Protein AF-A0A6S7HAQ4-F1 (afdb_monomer_lite)

Organism: Paramuricea clavata (NCBI:txid317549)

Radius of gyration: 16.31 Å; chains: 1; bounding box: 44×33×39 Å

Secondary structure (DSSP, 8-state):
--TTTTTT--EEEESS-HHHHHHHHHH-SSSEEEE-HHHHHHHHHHHTTTS-HHHHHHHHHHHH-EEETTEEE--GGG-SSHHHHHHHHHHHHHHHHTTS-HHHHHHHHHHHHHHHHHTSHHHHHHTT-

Structure (mmCIF, N/CA/C/O backbone):
data_AF-A0A6S7HAQ4-F1
#
_entry.id   AF-A0A6S7HAQ4-F1
#
loop_
_atom_site.group_PDB
_atom_site.id
_atom_site.type_symbol
_atom_site.label_atom_id
_atom_site.label_alt_id
_atom_site.label_comp_id
_atom_site.label_asym_id
_atom_site.label_entity_id
_atom_site.label_seq_id
_atom_site.pdbx_PDB_ins_code
_atom_site.Cartn_x
_atom_site.Cartn_y
_atom_site.Cartn_z
_atom_site.occupancy
_atom_site.B_iso_or_equiv
_atom_site.auth_seq_id
_atom_site.auth_comp_id
_atom_site.auth_asym_id
_atom_site.auth_atom_id
_atom_site.pdbx_PDB_model_num
ATOM 1 N N . LYS A 1 1 ? -29.174 16.296 18.680 1.00 47.44 1 LYS A N 1
ATOM 2 C CA . LYS A 1 1 ? -28.042 15.346 18.828 1.00 47.44 1 LYS A CA 1
ATOM 3 C C . LYS A 1 1 ? -28.469 14.052 18.161 1.00 47.44 1 LYS A C 1
ATOM 5 O O . LYS A 1 1 ? -29.541 13.600 18.521 1.00 47.44 1 LYS A O 1
ATOM 10 N N . LEU A 1 2 ? -27.719 13.523 17.193 1.00 45.22 2 LEU A N 1
ATOM 11 C CA . LEU A 1 2 ? -27.898 12.160 16.672 1.00 45.22 2 LEU A CA 1
ATOM 12 C C . LEU A 1 2 ? -27.003 11.249 17.525 1.00 45.22 2 LEU A C 1
ATOM 14 O O . LEU A 1 2 ? -25.830 11.105 17.197 1.00 45.22 2 LEU A O 1
ATOM 18 N N . PRO A 1 3 ? -27.492 10.707 18.654 1.00 52.03 3 PRO A N 1
ATOM 19 C CA . PRO A 1 3 ? -26.659 9.991 19.621 1.00 52.03 3 PRO A CA 1
ATOM 20 C C . PRO A 1 3 ? -26.279 8.597 19.099 1.00 52.03 3 PRO A C 1
ATOM 22 O O . PRO A 1 3 ? -25.378 7.962 19.617 1.00 52.03 3 PRO A O 1
ATOM 25 N N . LEU A 1 4 ? -26.956 8.130 18.047 1.00 57.38 4 LEU A N 1
ATOM 26 C CA . LEU A 1 4 ? -26.852 6.765 17.544 1.00 57.38 4 LEU A CA 1
ATOM 27 C C . LEU A 1 4 ? -25.656 6.530 16.614 1.00 57.38 4 LEU A C 1
ATOM 29 O O . LEU A 1 4 ? -25.328 5.376 16.375 1.00 57.38 4 LEU A O 1
ATOM 33 N N . LEU A 1 5 ? -25.025 7.574 16.064 1.00 61.03 5 LEU A N 1
ATOM 34 C CA . LEU A 1 5 ? -23.930 7.396 15.099 1.00 61.03 5 LEU A CA 1
ATOM 35 C C . LEU A 1 5 ? -22.545 7.364 15.761 1.00 61.03 5 LEU A C 1
ATOM 37 O O . LEU A 1 5 ? -21.638 6.732 15.238 1.00 61.03 5 LEU A O 1
ATOM 41 N N . GLU A 1 6 ? -22.365 8.063 16.885 1.00 63.03 6 GLU A N 1
ATOM 42 C CA . GLU A 1 6 ? -21.050 8.200 17.535 1.00 63.03 6 GLU A CA 1
ATOM 43 C C . GLU A 1 6 ? -20.583 6.886 18.173 1.00 63.03 6 GLU A C 1
ATOM 45 O O . GLU A 1 6 ? -19.407 6.548 18.049 1.00 63.03 6 GLU A O 1
ATOM 50 N N . ASP A 1 7 ? -21.514 6.110 18.733 1.00 67.81 7 ASP A N 1
ATOM 51 C CA . ASP A 1 7 ? -21.202 4.863 19.443 1.00 67.81 7 ASP A CA 1
ATOM 52 C C . ASP A 1 7 ? -21.329 3.600 18.569 1.00 67.81 7 ASP A C 1
ATOM 54 O O . ASP A 1 7 ? -20.839 2.542 18.952 1.00 67.81 7 ASP A O 1
ATOM 58 N N . ASN A 1 8 ? -21.948 3.699 17.383 1.00 80.50 8 ASN A N 1
ATOM 59 C CA . ASN A 1 8 ? -22.212 2.545 16.506 1.00 80.50 8 ASN A CA 1
ATOM 60 C C . ASN A 1 8 ? -21.428 2.563 15.184 1.00 80.50 8 ASN A C 1
ATOM 62 O O . ASN A 1 8 ? -21.577 1.649 14.371 1.00 80.50 8 ASN A O 1
ATOM 66 N N . LEU A 1 9 ? -20.616 3.594 14.921 1.00 86.81 9 LEU A N 1
ATOM 67 C CA . LEU A 1 9 ? -19.788 3.618 13.718 1.00 86.81 9 LEU A CA 1
ATOM 68 C C . LEU A 1 9 ? -18.630 2.623 13.862 1.00 86.81 9 LEU A C 1
ATOM 70 O O . LEU A 1 9 ? -17.708 2.844 14.645 1.00 86.81 9 LEU A O 1
ATOM 74 N N . ILE A 1 10 ? -18.662 1.551 13.073 1.00 89.69 10 ILE A N 1
ATOM 75 C CA . ILE A 1 10 ? -17.629 0.504 13.095 1.00 89.69 10 ILE A CA 1
ATOM 76 C C . ILE A 1 10 ? -16.402 0.861 12.249 1.00 89.69 10 ILE A C 1
ATOM 78 O O . ILE A 1 10 ? -15.287 0.472 12.590 1.00 89.69 10 ILE A O 1
ATOM 82 N N . ALA A 1 11 ? -16.581 1.641 11.178 1.00 92.94 11 ALA A N 1
ATOM 83 C CA . ALA A 1 11 ? -15.498 2.043 10.291 1.00 92.94 11 ALA A CA 1
ATOM 84 C C . ALA A 1 11 ? -15.789 3.353 9.548 1.00 92.94 11 ALA A C 1
ATOM 86 O O . ALA A 1 11 ? -16.945 3.726 9.344 1.00 92.94 11 ALA A O 1
ATOM 87 N N . PHE A 1 12 ? -14.733 4.039 9.111 1.00 92.56 12 PHE A N 1
ATOM 88 C CA . PHE A 1 12 ? -14.814 5.169 8.188 1.00 92.56 12 PHE A CA 1
ATOM 89 C C . PHE A 1 12 ? -13.667 5.146 7.176 1.00 92.56 12 PHE A C 1
ATOM 91 O O . PHE A 1 12 ? -12.537 4.771 7.494 1.00 92.56 12 PHE A O 1
ATOM 98 N N . GLY A 1 13 ? -13.966 5.587 5.954 1.00 91.81 13 GLY A N 1
ATOM 99 C CA . GLY A 1 13 ? -13.006 5.684 4.861 1.00 91.81 13 GLY A CA 1
ATOM 100 C C . GLY A 1 13 ? -12.543 7.116 4.604 1.00 91.81 13 GLY A C 1
ATOM 101 O O . GLY A 1 13 ? -13.348 8.042 4.690 1.00 91.81 13 GLY A O 1
ATOM 102 N N . THR A 1 14 ? -11.274 7.307 4.238 1.00 92.62 14 THR A N 1
ATOM 103 C CA . THR A 1 14 ? -10.776 8.582 3.682 1.00 92.62 14 THR A CA 1
ATOM 104 C C . THR A 1 14 ? -9.978 8.350 2.400 1.00 92.62 14 THR A C 1
ATOM 106 O O . THR A 1 14 ? -9.486 7.254 2.139 1.00 92.62 14 THR A O 1
ATOM 109 N N . ASP A 1 15 ? -9.823 9.381 1.577 1.00 89.75 15 ASP A N 1
ATOM 110 C CA . ASP A 1 15 ? -8.949 9.379 0.393 1.00 89.75 15 ASP A CA 1
ATOM 111 C C . ASP A 1 15 ? -7.447 9.539 0.733 1.00 89.75 15 ASP A C 1
ATOM 113 O O . ASP A 1 15 ? -6.579 9.420 -0.136 1.00 89.75 15 ASP A O 1
ATOM 117 N N . GLY A 1 16 ? -7.123 9.748 2.011 1.00 84.75 16 GLY A N 1
ATOM 118 C CA . GLY A 1 16 ? -5.786 10.090 2.504 1.00 84.75 16 GLY A CA 1
ATOM 119 C C . GLY A 1 16 ? -5.667 11.538 2.993 1.00 84.75 16 GLY A C 1
ATOM 120 O O . GLY A 1 16 ? -4.589 11.943 3.434 1.00 84.75 16 GLY A O 1
ATOM 121 N N . GLU A 1 17 ? -6.746 12.330 2.964 1.00 88.88 17 GLU A N 1
ATOM 122 C CA . GLU A 1 17 ? -6.737 13.678 3.525 1.00 88.88 17 GLU A CA 1
ATOM 123 C C . GLU A 1 17 ? -6.576 13.643 5.055 1.00 88.88 17 GLU A C 1
ATOM 125 O O . GLU A 1 17 ? -7.480 13.284 5.818 1.00 88.88 17 GLU A O 1
ATOM 130 N N . LYS A 1 18 ? -5.396 14.064 5.527 1.00 86.19 18 LYS A N 1
ATOM 131 C CA . LYS A 1 18 ? -5.042 14.049 6.955 1.00 86.19 18 LYS A CA 1
ATOM 132 C C . LYS A 1 18 ? -5.974 14.903 7.808 1.00 86.19 18 LYS A C 1
ATOM 134 O O . LYS A 1 18 ? -6.230 14.546 8.955 1.00 86.19 18 LYS A O 1
ATOM 139 N N . ALA A 1 19 ? -6.468 16.025 7.282 1.00 88.75 19 ALA A N 1
ATOM 140 C CA . ALA A 1 19 ? -7.386 16.894 8.014 1.00 88.75 19 ALA A CA 1
ATOM 141 C C . ALA A 1 19 ? -8.700 16.165 8.327 1.00 88.75 19 ALA A C 1
ATOM 143 O O . ALA A 1 19 ? -9.117 16.141 9.488 1.00 88.75 19 ALA A O 1
ATOM 144 N N . LEU A 1 20 ? -9.287 15.496 7.328 1.00 87.56 20 LEU A N 1
ATOM 145 C CA . LEU A 1 20 ? -10.476 14.665 7.505 1.00 87.56 20 LEU A CA 1
ATOM 146 C C . LEU A 1 20 ? -10.203 13.498 8.452 1.00 87.56 20 LEU A C 1
ATOM 148 O O . LEU A 1 20 ? -10.910 13.355 9.448 1.00 87.56 20 LEU A O 1
ATOM 152 N N . TYR A 1 21 ? -9.137 12.727 8.217 1.00 89.31 21 TYR A N 1
ATOM 153 C CA . TYR A 1 21 ? -8.748 11.628 9.106 1.00 89.31 21 TYR A CA 1
ATOM 154 C C . TYR A 1 21 ? -8.638 12.086 10.569 1.00 89.31 21 TYR A C 1
ATOM 156 O O . TYR A 1 21 ? -9.249 11.491 11.455 1.00 89.31 21 TYR A O 1
ATOM 164 N N . ASN A 1 22 ? -7.930 13.187 10.831 1.00 89.75 22 ASN A N 1
ATOM 165 C CA . ASN A 1 22 ? -7.715 13.691 12.185 1.00 89.75 22 ASN A CA 1
ATOM 166 C C . ASN A 1 22 ? -9.020 14.127 12.866 1.00 89.75 22 ASN A C 1
ATOM 168 O O . ASN A 1 22 ? -9.183 13.914 14.068 1.00 89.75 22 ASN A O 1
ATOM 172 N N . GLN A 1 23 ? -9.947 14.745 12.129 1.00 90.56 23 GLN A N 1
ATOM 173 C CA . GLN A 1 23 ? -11.242 15.151 12.682 1.00 90.56 23 GLN A CA 1
ATOM 174 C C . GLN A 1 23 ? -12.131 13.940 12.979 1.00 90.56 23 GLN A C 1
ATOM 176 O O . GLN A 1 23 ? -12.696 13.845 14.071 1.00 90.56 23 GLN A O 1
ATOM 181 N N . PHE A 1 24 ? -12.194 12.973 12.062 1.00 89.69 24 PHE A N 1
ATOM 182 C CA . PHE A 1 24 ? -12.955 11.741 12.266 1.00 89.69 24 PHE A CA 1
ATOM 183 C C . PHE A 1 24 ? -12.376 10.915 13.411 1.00 89.69 24 PHE A C 1
ATOM 185 O O . PHE A 1 24 ? -13.128 10.468 14.268 1.00 89.69 24 PHE A O 1
ATOM 192 N N . ARG A 1 25 ? -11.049 10.796 13.517 1.00 88.81 25 ARG A N 1
ATOM 193 C CA . ARG A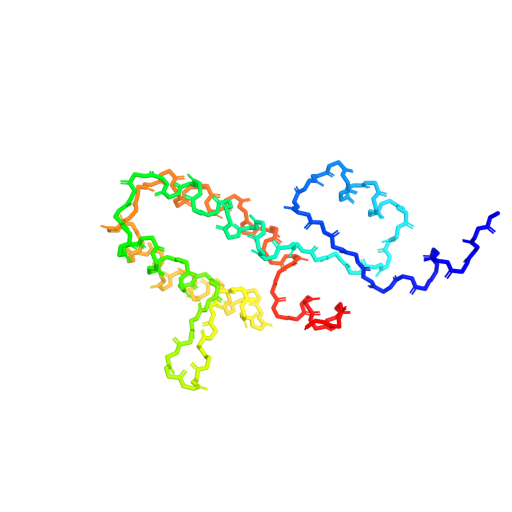 1 25 ? -10.395 10.027 14.584 1.00 88.81 25 ARG A CA 1
ATOM 194 C C . ARG A 1 25 ? -10.630 10.609 15.980 1.00 88.81 25 ARG A C 1
ATOM 196 O O . ARG A 1 25 ? -10.747 9.855 16.943 1.00 88.81 25 ARG A O 1
ATOM 203 N N . LYS A 1 26 ? -10.738 11.938 16.106 1.00 89.75 26 LYS A N 1
ATOM 204 C CA . LYS A 1 26 ? -11.110 12.596 17.374 1.00 89.75 26 LYS A CA 1
ATOM 205 C C . LYS A 1 26 ? -12.527 12.233 17.812 1.00 89.75 26 LYS A C 1
ATOM 207 O O . LYS A 1 26 ? -12.771 12.102 19.011 1.00 89.75 26 LYS A O 1
ATOM 212 N N . LYS A 1 27 ? -13.433 12.098 16.842 1.00 89.06 27 LYS A N 1
ATOM 213 C CA . LYS A 1 27 ? -14.859 11.868 17.064 1.00 89.06 27 LYS A CA 1
ATOM 214 C C . LYS A 1 27 ? -15.209 10.383 17.217 1.00 89.06 27 LYS A C 1
ATOM 216 O O . LYS A 1 27 ? -15.922 10.027 18.143 1.00 89.06 27 LYS A O 1
ATOM 221 N N . PHE A 1 28 ? -14.657 9.525 16.367 1.00 89.69 28 PHE A N 1
ATOM 222 C CA . PHE A 1 28 ? -14.941 8.092 16.279 1.00 89.69 28 PHE A CA 1
ATOM 223 C C . PHE A 1 28 ? -13.697 7.284 16.666 1.00 89.69 28 PHE A C 1
ATOM 225 O O . PHE A 1 28 ? -12.996 6.716 15.829 1.00 89.69 28 PHE A O 1
ATOM 232 N N . LYS A 1 29 ? -13.380 7.275 17.964 1.00 86.38 29 LYS A N 1
ATOM 233 C CA . LYS A 1 29 ? -12.121 6.706 18.485 1.00 86.38 29 LYS A CA 1
ATOM 234 C C . LYS A 1 29 ? -12.016 5.189 18.311 1.00 86.38 29 LYS A C 1
ATOM 236 O O . LYS A 1 29 ? -10.910 4.672 18.170 1.00 86.38 29 LYS A O 1
ATOM 241 N N . ILE A 1 30 ? -13.156 4.500 18.343 1.00 87.75 30 ILE A N 1
ATOM 242 C CA . ILE A 1 30 ? -13.248 3.038 18.231 1.00 87.75 30 ILE A CA 1
ATOM 243 C C . ILE A 1 30 ? -13.396 2.557 16.785 1.00 87.75 30 ILE A C 1
ATOM 245 O O . ILE A 1 30 ? -13.090 1.404 16.504 1.00 87.75 30 ILE A O 1
ATOM 249 N N . ALA A 1 31 ? -13.822 3.433 15.871 1.00 91.00 31 ALA A N 1
ATOM 250 C CA . ALA A 1 31 ? -14.038 3.072 14.480 1.00 91.00 31 ALA A CA 1
ATOM 251 C C . ALA A 1 31 ? -12.708 2.764 13.779 1.00 91.00 31 ALA A C 1
ATOM 253 O O . ALA A 1 31 ? -11.703 3.464 13.973 1.00 91.00 31 ALA A O 1
ATOM 254 N N . VAL A 1 32 ? -12.722 1.734 12.938 1.00 93.12 32 VAL A N 1
ATOM 255 C CA . VAL A 1 32 ? -11.603 1.368 12.071 1.00 93.12 32 VAL A CA 1
ATOM 256 C C . VAL A 1 32 ? -11.471 2.408 10.964 1.00 93.12 32 VAL A C 1
ATOM 258 O O . VAL A 1 32 ? -12.445 2.766 10.303 1.00 93.12 32 VAL A O 1
ATOM 261 N N . HIS A 1 33 ? -10.260 2.911 10.755 1.00 94.25 33 HIS A N 1
ATOM 262 C CA . HIS A 1 33 ? -9.972 3.774 9.617 1.00 94.25 33 HIS A CA 1
ATOM 263 C C . HIS A 1 33 ? -9.495 2.921 8.448 1.00 94.25 33 HIS A C 1
ATOM 265 O O . HIS A 1 33 ? -8.567 2.131 8.599 1.00 94.25 33 HIS A O 1
ATOM 271 N N . VAL A 1 34 ? -10.105 3.117 7.282 1.00 94.94 34 VAL A N 1
ATOM 272 C CA . VAL A 1 34 ? -9.623 2.552 6.021 1.00 94.94 34 VAL A CA 1
ATOM 273 C C . VAL A 1 34 ? -9.256 3.659 5.043 1.00 94.94 34 VAL A C 1
ATOM 275 O O . VAL A 1 34 ? -9.948 4.674 4.923 1.00 94.94 34 VAL A O 1
ATOM 278 N N . ARG A 1 35 ? -8.165 3.477 4.303 1.00 94.38 35 ARG A N 1
ATOM 279 C CA . ARG A 1 35 ? -7.830 4.363 3.187 1.00 94.38 35 ARG A CA 1
ATOM 280 C C . ARG A 1 35 ? -8.427 3.820 1.898 1.00 94.38 35 ARG A C 1
ATOM 282 O O . ARG A 1 35 ? -8.362 2.629 1.604 1.00 94.38 35 ARG A O 1
ATOM 289 N N . CYS A 1 36 ? -8.961 4.715 1.077 1.00 95.25 36 CYS A N 1
ATOM 290 C CA . CYS A 1 36 ? -9.457 4.376 -0.245 1.00 95.25 36 CYS A CA 1
ATOM 291 C C . CYS A 1 36 ? -8.327 3.842 -1.144 1.00 95.25 36 CYS A C 1
ATOM 293 O O . CYS A 1 36 ? -7.435 4.589 -1.560 1.00 95.25 36 CYS A O 1
ATOM 295 N N . ILE A 1 37 ? -8.414 2.557 -1.504 1.00 95.50 37 ILE A N 1
ATOM 296 C CA . ILE A 1 37 ? -7.474 1.884 -2.414 1.00 95.50 37 ILE A CA 1
ATOM 297 C C . ILE A 1 37 ? -7.417 2.585 -3.777 1.00 95.50 37 ILE A C 1
ATOM 299 O O . ILE A 1 37 ? -6.333 2.755 -4.331 1.00 95.50 37 ILE A O 1
ATOM 303 N N . GLY A 1 38 ? -8.564 3.031 -4.302 1.00 95.88 38 GLY A N 1
ATOM 304 C CA . GLY A 1 38 ? -8.639 3.731 -5.587 1.00 95.88 38 GLY A CA 1
ATOM 305 C C . GLY A 1 38 ? -7.803 5.012 -5.605 1.00 95.88 38 GLY A C 1
ATOM 306 O O . GLY A 1 38 ? -6.956 5.183 -6.478 1.00 95.88 38 GLY A O 1
ATOM 307 N N . HIS A 1 39 ? -7.960 5.868 -4.593 1.00 95.69 39 HIS A N 1
ATOM 308 C CA . HIS A 1 39 ? -7.170 7.098 -4.477 1.00 95.69 39 HIS A CA 1
ATOM 309 C C . HIS A 1 39 ? -5.685 6.809 -4.243 1.00 95.69 39 HIS A C 1
ATOM 311 O O . HIS A 1 39 ? -4.826 7.463 -4.834 1.00 95.69 39 HIS A O 1
ATOM 317 N N . PHE A 1 40 ? -5.354 5.789 -3.445 1.00 97.56 40 PHE A N 1
ATOM 318 C CA . PHE A 1 40 ? -3.958 5.393 -3.275 1.00 97.56 40 PHE A CA 1
ATOM 319 C C . PHE A 1 40 ? -3.327 4.894 -4.584 1.00 97.56 40 PHE A C 1
ATOM 321 O O . PHE A 1 40 ? -2.188 5.243 -4.894 1.00 97.56 40 PHE A O 1
ATOM 328 N N . ARG A 1 41 ? -4.082 4.158 -5.408 1.00 98.00 41 ARG A N 1
ATOM 329 C CA . ARG A 1 41 ? -3.648 3.724 -6.743 1.00 98.00 41 ARG A CA 1
ATOM 330 C C . ARG A 1 41 ? -3.362 4.905 -7.671 1.00 98.00 41 ARG A C 1
ATOM 332 O O . ARG A 1 41 ? -2.345 4.888 -8.364 1.00 98.00 41 ARG A O 1
ATOM 339 N N . GLU A 1 42 ? -4.197 5.941 -7.662 1.00 97.50 42 GLU A N 1
ATOM 340 C CA . GLU A 1 42 ? -3.941 7.166 -8.435 1.00 97.50 42 GLU A CA 1
ATOM 341 C C . GLU A 1 42 ? -2.723 7.949 -7.919 1.00 97.50 42 GLU A C 1
ATOM 343 O O . GLU A 1 42 ? -1.941 8.481 -8.717 1.00 97.50 42 GLU A O 1
ATOM 348 N N . ASN A 1 43 ? -2.481 7.945 -6.605 1.00 96.81 43 ASN A N 1
ATOM 349 C CA . ASN A 1 43 ? -1.254 8.501 -6.034 1.00 96.81 43 ASN A CA 1
ATOM 350 C C . ASN A 1 43 ? -0.020 7.747 -6.551 1.00 96.81 43 ASN A C 1
ATOM 352 O O . ASN A 1 43 ? 0.914 8.377 -7.053 1.00 96.81 43 ASN A O 1
ATOM 356 N N . CYS A 1 44 ? -0.035 6.409 -6.534 1.00 97.94 44 CYS A N 1
ATOM 357 C CA . CYS A 1 44 ? 1.043 5.603 -7.114 1.00 97.9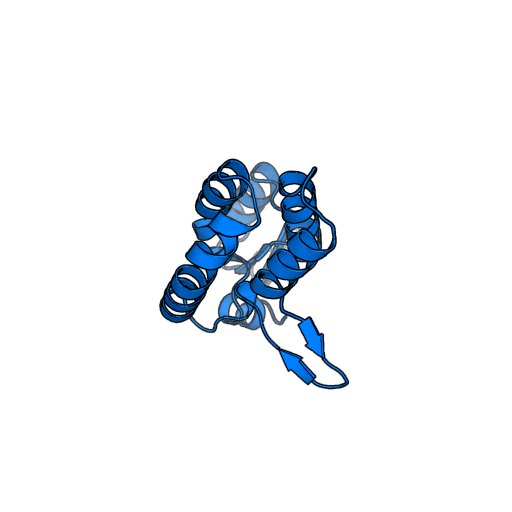4 44 CYS A CA 1
ATOM 358 C C . CYS A 1 44 ? 1.275 5.948 -8.593 1.00 97.94 44 CYS A C 1
ATOM 360 O O . CYS A 1 44 ? 2.409 6.222 -8.981 1.00 97.94 44 CYS A O 1
ATOM 362 N N . LYS A 1 45 ? 0.215 6.010 -9.412 1.00 97.88 45 LYS A N 1
ATOM 363 C CA . LYS A 1 45 ? 0.312 6.405 -10.831 1.00 97.88 45 LYS A CA 1
ATOM 364 C C . LYS A 1 45 ? 0.933 7.791 -11.008 1.00 97.88 45 LYS A C 1
ATOM 366 O O . LYS A 1 45 ? 1.768 7.988 -11.888 1.00 97.88 45 LYS A O 1
ATOM 371 N N . THR A 1 46 ? 0.570 8.745 -10.153 1.00 97.44 46 THR A N 1
ATOM 372 C CA . THR A 1 46 ? 1.126 10.103 -10.182 1.00 97.44 46 THR A CA 1
ATOM 373 C C . THR A 1 46 ? 2.628 10.106 -9.903 1.00 97.44 46 THR A C 1
ATOM 375 O O . THR A 1 46 ? 3.379 10.756 -10.632 1.00 97.44 46 THR A O 1
ATOM 378 N N . HIS A 1 47 ? 3.088 9.339 -8.913 1.00 97.94 47 HIS A N 1
ATOM 379 C CA . HIS A 1 47 ? 4.515 9.212 -8.600 1.00 97.94 47 HIS A CA 1
ATOM 380 C C . HIS A 1 47 ? 5.300 8.385 -9.632 1.00 97.94 47 HIS A C 1
ATOM 382 O O . HIS A 1 47 ? 6.516 8.547 -9.754 1.00 97.94 47 HIS A O 1
ATOM 388 N N . LEU A 1 48 ? 4.613 7.556 -10.420 1.00 98.00 48 LEU A N 1
ATOM 389 C CA . LEU A 1 48 ? 5.174 6.790 -11.534 1.00 98.00 48 LEU A CA 1
ATOM 390 C C . LEU A 1 48 ? 5.151 7.542 -12.878 1.00 98.00 48 LEU A C 1
ATOM 392 O O . LEU A 1 48 ? 5.528 6.975 -13.906 1.00 98.00 48 LEU A O 1
ATOM 396 N N . LYS A 1 49 ? 4.757 8.823 -12.912 1.00 96.25 49 LYS A N 1
ATOM 397 C CA . LYS A 1 49 ? 4.814 9.632 -14.140 1.00 96.25 49 LYS A CA 1
ATOM 398 C C . LYS A 1 49 ? 6.224 9.617 -14.750 1.00 96.25 49 LYS A C 1
ATOM 400 O O . LYS A 1 49 ? 7.228 9.841 -14.066 1.00 96.25 49 LYS A O 1
ATOM 405 N N . GLY A 1 50 ? 6.276 9.359 -16.057 1.00 95.19 50 GLY A N 1
ATOM 406 C CA . GLY A 1 50 ? 7.515 9.217 -16.829 1.00 95.19 50 GLY A CA 1
ATOM 407 C C . GLY A 1 50 ? 8.111 7.803 -16.843 1.00 95.19 50 GLY A C 1
ATOM 408 O O . GLY A 1 50 ? 9.071 7.570 -17.569 1.00 95.19 50 GLY A O 1
ATOM 409 N N . VAL A 1 51 ? 7.550 6.850 -16.091 1.00 97.50 51 VAL A N 1
ATOM 410 C CA . VAL A 1 51 ? 7.895 5.422 -16.185 1.00 97.50 51 VAL A CA 1
ATOM 411 C C . VAL A 1 51 ? 7.118 4.781 -17.343 1.00 97.50 51 VAL A C 1
ATOM 413 O O . VAL A 1 51 ? 5.998 5.194 -17.644 1.00 97.50 51 VAL A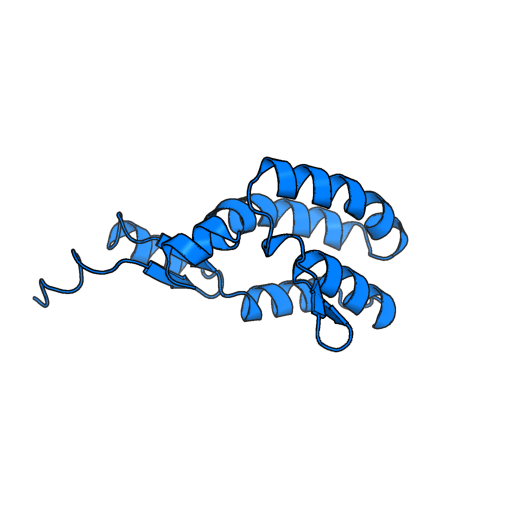 O 1
ATOM 416 N N . SER A 1 52 ? 7.675 3.763 -18.006 1.00 97.75 52 SER A N 1
ATOM 417 C CA . SER A 1 52 ? 6.969 3.044 -19.079 1.00 97.75 52 SER A CA 1
ATOM 418 C C . SER A 1 52 ? 5.701 2.355 -18.559 1.00 97.75 52 SER A C 1
ATOM 420 O O . SER A 1 52 ? 5.694 1.827 -17.449 1.00 97.75 52 SER A O 1
ATOM 422 N N . LEU A 1 53 ? 4.634 2.294 -19.366 1.00 97.06 53 LEU A N 1
ATOM 423 C CA . LEU A 1 53 ? 3.363 1.668 -18.955 1.00 97.06 53 LEU A CA 1
ATOM 424 C C . LEU A 1 53 ? 3.537 0.221 -18.473 1.00 97.06 53 LEU A C 1
ATOM 426 O O . LEU A 1 53 ? 2.909 -0.186 -17.500 1.00 97.06 53 LEU A O 1
ATOM 430 N N . LYS A 1 54 ? 4.437 -0.540 -19.108 1.00 97.38 54 LYS A N 1
ATOM 431 C CA . LYS A 1 54 ? 4.788 -1.902 -18.686 1.00 97.38 54 LYS A CA 1
ATOM 432 C C . LYS A 1 54 ? 5.296 -1.931 -17.241 1.00 97.38 54 LYS A C 1
ATOM 434 O O . LYS A 1 54 ? 4.820 -2.733 -16.442 1.00 97.38 54 LYS A O 1
ATOM 439 N N . ASN A 1 55 ? 6.239 -1.052 -16.906 1.00 97.81 55 ASN A N 1
ATOM 440 C CA . ASN A 1 55 ? 6.817 -0.988 -15.566 1.00 97.81 55 ASN A CA 1
ATOM 441 C C . ASN A 1 55 ? 5.806 -0.428 -14.559 1.00 97.81 55 ASN A C 1
ATOM 443 O O . ASN A 1 55 ? 5.702 -0.965 -13.463 1.00 97.81 55 ASN A O 1
ATOM 447 N N . GLN A 1 56 ? 5.004 0.573 -14.940 1.00 97.88 56 GLN A N 1
ATOM 448 C CA . GLN A 1 56 ? 3.917 1.072 -14.091 1.00 97.88 56 GLN A CA 1
ATOM 449 C C . GLN A 1 56 ? 2.953 -0.053 -13.708 1.00 97.88 56 GLN A C 1
ATOM 451 O O . GLN A 1 56 ? 2.698 -0.265 -12.527 1.00 97.88 56 GLN A O 1
ATOM 456 N N . ASN A 1 57 ? 2.471 -0.819 -14.689 1.00 97.19 57 ASN A N 1
ATOM 457 C CA . ASN A 1 57 ? 1.551 -1.928 -14.448 1.00 97.19 57 ASN A CA 1
ATOM 458 C C . ASN A 1 57 ? 2.172 -3.010 -13.565 1.00 97.19 57 ASN A C 1
ATOM 460 O O . ASN A 1 57 ? 1.482 -3.543 -12.703 1.00 97.19 57 ASN A O 1
ATOM 464 N N . LYS A 1 58 ? 3.468 -3.312 -13.730 1.00 97.00 58 LYS A N 1
ATOM 465 C CA . LYS A 1 58 ? 4.167 -4.236 -12.829 1.00 97.00 58 LYS A CA 1
ATOM 466 C C . LYS A 1 58 ? 4.100 -3.752 -11.377 1.00 97.00 58 LYS A C 1
ATOM 468 O O . LYS A 1 58 ? 3.654 -4.504 -10.524 1.00 97.00 58 LYS A O 1
ATOM 473 N N . ILE A 1 59 ? 4.475 -2.502 -11.117 1.00 98.19 59 ILE A N 1
ATOM 474 C CA . ILE A 1 59 ? 4.465 -1.930 -9.762 1.00 98.19 59 ILE A CA 1
ATOM 475 C C . ILE A 1 59 ? 3.053 -1.901 -9.175 1.00 98.19 59 ILE A C 1
ATOM 477 O O . ILE A 1 59 ? 2.847 -2.276 -8.026 1.00 98.19 59 ILE A O 1
ATOM 481 N N . LEU A 1 60 ? 2.064 -1.478 -9.965 1.00 98.19 60 LEU A N 1
ATOM 482 C CA . LEU A 1 60 ? 0.675 -1.439 -9.515 1.00 98.19 60 LEU A CA 1
ATOM 483 C C . LEU A 1 60 ? 0.151 -2.844 -9.195 1.00 98.19 60 LEU A C 1
ATOM 485 O O . LEU A 1 60 ? -0.531 -3.010 -8.192 1.00 98.19 60 LEU A O 1
ATOM 489 N N . ASN A 1 61 ? 0.493 -3.854 -9.990 1.00 97.75 61 ASN A N 1
ATOM 490 C CA . ASN A 1 61 ? 0.102 -5.233 -9.706 1.00 97.75 61 ASN A CA 1
ATOM 491 C C . ASN A 1 61 ? 0.806 -5.787 -8.462 1.00 97.75 61 ASN A C 1
ATOM 493 O O . ASN A 1 61 ? 0.174 -6.478 -7.673 1.00 97.75 61 ASN A O 1
ATOM 497 N N . ASP A 1 62 ? 2.086 -5.464 -8.266 1.00 97.88 62 ASP A N 1
ATOM 498 C CA . ASP A 1 62 ? 2.829 -5.871 -7.070 1.00 97.88 62 ASP A CA 1
ATOM 499 C C . ASP A 1 62 ? 2.194 -5.243 -5.799 1.00 97.88 62 ASP A C 1
ATOM 501 O O . ASP A 1 62 ? 2.109 -5.889 -4.757 1.00 97.88 62 ASP A O 1
ATOM 505 N N . ILE A 1 63 ? 1.675 -4.008 -5.877 1.00 98.25 63 ILE A N 1
ATOM 506 C CA . ILE A 1 63 ? 1.024 -3.320 -4.743 1.00 98.25 63 ILE A CA 1
ATOM 507 C C . ILE A 1 63 ? -0.422 -3.781 -4.517 1.00 98.25 63 ILE A C 1
ATOM 509 O O . ILE A 1 63 ? -0.804 -4.036 -3.379 1.00 98.25 63 ILE A O 1
ATOM 513 N N . PHE A 1 64 ? -1.234 -3.827 -5.575 1.00 97.88 64 PHE A N 1
ATOM 514 C CA . PHE A 1 64 ? -2.699 -3.943 -5.500 1.00 97.88 64 PHE A CA 1
ATOM 515 C C . PHE A 1 64 ? -3.248 -5.317 -5.907 1.00 97.88 64 PHE A C 1
ATOM 517 O O . PHE A 1 64 ? -4.467 -5.499 -5.968 1.00 97.88 64 PHE A O 1
ATOM 524 N N . GLY A 1 65 ? -2.366 -6.240 -6.274 1.00 97.31 65 GLY A N 1
ATOM 525 C CA . GLY A 1 65 ? -2.739 -7.516 -6.858 1.00 97.31 65 GLY A CA 1
ATOM 526 C C . GLY A 1 65 ? -3.168 -7.396 -8.319 1.00 97.31 65 GLY A C 1
ATOM 527 O O . GLY A 1 65 ? -3.252 -6.310 -8.905 1.00 97.31 65 GLY A O 1
ATOM 528 N N . LYS A 1 66 ? -3.428 -8.549 -8.931 1.00 96.75 66 LYS A N 1
ATOM 529 C CA . LYS A 1 66 ? -3.830 -8.677 -10.337 1.00 96.75 66 LYS A CA 1
ATOM 530 C C . LYS A 1 66 ? -4.745 -9.876 -10.537 1.00 96.75 66 LYS A C 1
ATOM 532 O O . LYS A 1 66 ? -4.605 -10.885 -9.857 1.00 96.75 66 LYS A O 1
ATOM 537 N N . ASN A 1 67 ? -5.614 -9.785 -11.536 1.00 95.38 67 ASN A N 1
ATOM 538 C CA . ASN A 1 67 ? -6.323 -10.948 -12.057 1.00 95.38 67 ASN A CA 1
ATOM 539 C C . ASN A 1 67 ? -5.507 -11.554 -13.199 1.00 95.38 67 ASN A C 1
ATOM 541 O O . ASN A 1 67 ? -5.046 -10.829 -14.086 1.00 95.38 67 ASN A O 1
ATOM 545 N N . ILE A 1 68 ? -5.321 -12.867 -13.165 1.00 94.25 68 ILE A N 1
ATOM 546 C CA . ILE A 1 68 ? -4.849 -13.649 -14.305 1.00 94.25 68 ILE A CA 1
ATOM 547 C C . ILE A 1 68 ? -5.941 -14.675 -14.571 1.00 94.25 68 ILE A C 1
ATOM 549 O O . ILE A 1 68 ? -6.213 -15.510 -13.711 1.00 94.25 68 ILE A O 1
ATOM 553 N N . GLU A 1 69 ? -6.570 -14.569 -15.744 1.00 92.94 69 GLU A N 1
ATOM 554 C CA . GLU A 1 69 ? -7.768 -15.346 -16.086 1.00 92.94 69 GLU A CA 1
ATOM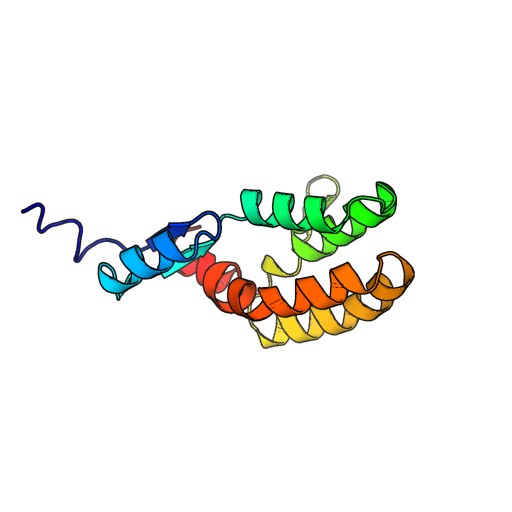 555 C C . GLU A 1 69 ? -8.843 -15.155 -15.000 1.00 92.94 69 GLU A C 1
ATOM 557 O O . GLU A 1 69 ? -9.198 -14.012 -14.701 1.00 92.94 69 GLU A O 1
ATOM 562 N N . ASP A 1 70 ? -9.300 -16.241 -14.377 1.00 94.25 70 ASP A N 1
ATOM 563 C CA . ASP A 1 70 ? -10.321 -16.234 -13.324 1.00 94.25 70 ASP A CA 1
ATOM 564 C C . ASP A 1 70 ? -9.730 -16.257 -11.902 1.00 94.25 70 ASP A C 1
ATOM 566 O O . ASP A 1 70 ? -10.458 -16.394 -10.919 1.00 94.25 70 ASP A O 1
ATOM 570 N N . THR A 1 71 ? -8.404 -16.136 -11.766 1.00 96.06 71 THR A N 1
ATOM 571 C CA . THR A 1 71 ? -7.720 -16.184 -10.467 1.00 96.06 71 THR A CA 1
ATOM 572 C C . THR A 1 71 ? -7.189 -14.814 -10.065 1.00 96.06 71 THR A C 1
ATOM 574 O O . THR A 1 71 ? -6.408 -14.181 -10.785 1.00 96.06 71 THR A O 1
ATOM 577 N N . TYR A 1 72 ? -7.574 -14.374 -8.867 1.00 96.12 72 TYR A N 1
ATOM 578 C CA . TYR A 1 72 ? -6.998 -13.198 -8.231 1.00 96.12 72 TYR A CA 1
ATOM 579 C C . TYR A 1 72 ? -5.707 -13.556 -7.490 1.00 96.12 72 TYR A C 1
ATOM 581 O O . TYR A 1 72 ? -5.677 -14.462 -6.660 1.00 96.12 72 TYR A O 1
ATOM 589 N N . TYR A 1 73 ? -4.646 -12.806 -7.771 1.00 96.44 73 TYR A N 1
ATOM 590 C CA . TYR A 1 73 ? -3.369 -12.871 -7.074 1.00 96.44 73 TYR A CA 1
ATOM 591 C C . TYR A 1 73 ? -3.208 -11.596 -6.251 1.00 96.44 73 TYR A C 1
ATOM 593 O O . TYR A 1 73 ? -3.088 -10.511 -6.828 1.00 96.44 73 TYR A O 1
ATOM 601 N N . GLY A 1 74 ? -3.206 -11.736 -4.923 1.00 96.69 74 GLY A N 1
ATOM 602 C CA . GLY A 1 74 ? -3.056 -10.621 -3.987 1.00 96.69 74 GLY A CA 1
ATOM 603 C C . GLY A 1 74 ? -1.716 -9.897 -4.131 1.00 96.69 74 GLY A C 1
ATOM 604 O O . GLY A 1 74 ? -0.700 -10.498 -4.488 1.00 96.69 74 GLY A O 1
ATOM 605 N N . GLY A 1 75 ? -1.732 -8.591 -3.881 1.00 97.38 75 GLY A N 1
ATOM 606 C CA . GLY A 1 75 ? -0.543 -7.749 -3.798 1.00 97.38 75 GLY A CA 1
ATOM 607 C C . GLY A 1 75 ? -0.162 -7.436 -2.355 1.00 97.38 75 GLY A C 1
ATOM 608 O O . GLY A 1 75 ? -0.672 -8.024 -1.404 1.00 97.38 75 GLY A O 1
ATOM 609 N N . LEU A 1 76 ? 0.720 -6.452 -2.184 1.00 98.06 76 LEU A N 1
ATOM 610 C CA . LEU A 1 76 ? 1.171 -5.998 -0.866 1.00 98.06 76 LEU A CA 1
ATOM 611 C C . LEU A 1 76 ? 0.019 -5.621 0.080 1.00 98.06 76 LEU A C 1
ATOM 613 O O . LEU A 1 76 ? 0.068 -5.937 1.264 1.00 98.06 76 LEU A O 1
ATOM 617 N N . ILE A 1 77 ? -1.027 -4.952 -0.411 1.00 97.50 77 ILE A N 1
ATOM 618 C CA . ILE A 1 77 ? -2.157 -4.543 0.448 1.00 97.50 77 ILE A CA 1
ATOM 619 C C . ILE A 1 77 ? -3.056 -5.715 0.882 1.00 97.50 77 ILE A C 1
ATOM 621 O O . ILE A 1 77 ? -3.954 -5.535 1.706 1.00 97.50 77 ILE A O 1
ATOM 625 N N . ASP A 1 78 ? -2.843 -6.902 0.318 1.00 97.81 78 ASP A N 1
ATOM 626 C CA . ASP A 1 78 ? -3.580 -8.126 0.636 1.00 97.81 78 ASP A CA 1
ATOM 627 C C . ASP A 1 78 ? -2.820 -9.014 1.631 1.00 97.81 78 ASP A C 1
ATOM 629 O O . ASP A 1 78 ? -3.308 -10.075 2.004 1.00 97.81 78 ASP A O 1
ATOM 633 N N . CYS A 1 79 ? -1.640 -8.588 2.098 1.00 98.19 79 CYS A N 1
ATOM 634 C CA . CYS A 1 79 ? -0.903 -9.307 3.130 1.00 98.19 79 CYS A CA 1
ATOM 635 C C . CYS A 1 79 ? -1.684 -9.359 4.457 1.00 98.19 79 CYS A C 1
ATOM 637 O O . CYS A 1 79 ? -2.254 -8.363 4.911 1.00 98.19 79 CYS A O 1
ATOM 639 N N . GLU A 1 80 ? -1.637 -10.523 5.109 1.00 96.88 80 GLU A N 1
ATOM 640 C CA . GLU A 1 80 ? -2.354 -10.817 6.361 1.00 96.88 80 GLU A CA 1
ATOM 641 C C . GLU A 1 80 ? -1.658 -10.264 7.616 1.00 96.88 80 GLU A C 1
ATOM 643 O O . GLU A 1 80 ? -2.220 -10.278 8.709 1.00 96.88 80 GLU A O 1
ATOM 648 N N . SER A 1 81 ? -0.422 -9.780 7.493 1.00 97.25 81 SER A N 1
ATOM 649 C CA . SER A 1 81 ? 0.323 -9.197 8.608 1.00 97.25 81 SER A CA 1
ATOM 650 C C . SER A 1 81 ? 1.385 -8.211 8.134 1.00 97.25 81 SER A C 1
ATOM 652 O O . SER A 1 81 ? 1.802 -8.225 6.971 1.00 97.25 81 SER A O 1
ATOM 654 N N . GLU A 1 82 ? 1.854 -7.365 9.053 1.00 97.50 82 GLU A N 1
ATOM 655 C CA . GLU A 1 82 ? 2.971 -6.450 8.795 1.00 97.50 82 GLU A CA 1
ATOM 656 C C . GLU A 1 82 ? 4.272 -7.206 8.472 1.00 97.50 82 GLU A C 1
ATOM 658 O O . GLU A 1 82 ? 5.057 -6.755 7.634 1.00 97.50 82 GLU A O 1
ATOM 663 N N . ASP A 1 83 ? 4.477 -8.384 9.069 1.00 97.94 83 ASP A N 1
ATOM 664 C CA . ASP A 1 83 ? 5.644 -9.234 8.811 1.00 97.94 83 ASP A CA 1
ATOM 665 C C . ASP A 1 83 ? 5.622 -9.786 7.381 1.00 97.94 83 ASP A C 1
ATOM 667 O O . ASP A 1 83 ? 6.616 -9.685 6.656 1.00 97.94 83 ASP A O 1
ATOM 671 N N . ILE A 1 84 ? 4.470 -10.309 6.938 1.00 97.62 84 ILE A N 1
ATOM 672 C CA . ILE A 1 84 ? 4.290 -10.808 5.567 1.00 97.62 84 ILE A CA 1
ATOM 673 C C . ILE A 1 84 ? 4.418 -9.653 4.571 1.00 97.62 84 ILE A C 1
ATOM 675 O O . ILE A 1 84 ? 5.096 -9.799 3.551 1.00 97.62 84 ILE A O 1
ATOM 679 N N . PHE A 1 85 ? 3.837 -8.488 4.878 1.00 98.19 85 PHE A N 1
ATOM 680 C CA . PHE A 1 85 ? 3.996 -7.280 4.068 1.00 98.19 85 PHE A CA 1
ATOM 681 C C . PHE A 1 85 ? 5.474 -6.918 3.900 1.00 98.19 85 PHE A C 1
ATOM 683 O O . PHE A 1 85 ? 5.944 -6.709 2.782 1.00 98.19 85 PHE A O 1
ATOM 690 N N . THR A 1 86 ? 6.224 -6.876 5.002 1.00 97.31 86 THR A N 1
ATOM 691 C CA . THR A 1 86 ? 7.637 -6.482 5.009 1.00 97.31 86 THR A CA 1
ATOM 692 C C . THR A 1 86 ? 8.494 -7.473 4.224 1.00 97.31 86 THR A C 1
ATOM 694 O O . THR A 1 86 ? 9.301 -7.060 3.390 1.00 97.31 86 THR A O 1
ATOM 697 N N . ALA A 1 87 ? 8.292 -8.779 4.422 1.00 96.88 87 ALA A N 1
ATOM 698 C CA . ALA A 1 87 ? 8.984 -9.821 3.664 1.00 96.88 87 ALA A CA 1
ATOM 699 C C . ALA A 1 87 ? 8.692 -9.735 2.153 1.00 96.88 87 ALA A C 1
ATOM 701 O O . ALA A 1 87 ? 9.612 -9.797 1.328 1.00 96.88 87 ALA A O 1
ATOM 702 N N . THR A 1 88 ? 7.424 -9.529 1.787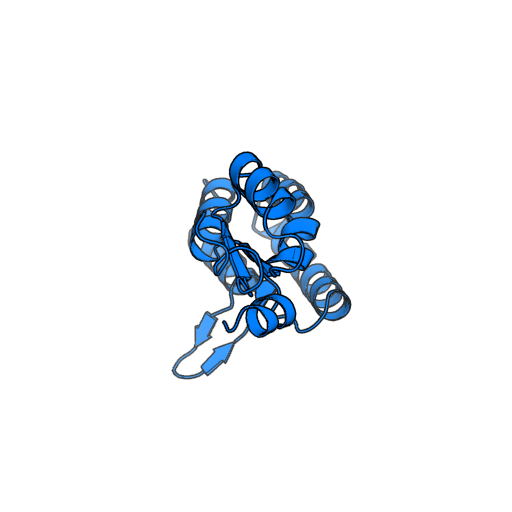 1.00 96.50 88 THR A N 1
ATOM 703 C CA . THR A 1 88 ? 6.985 -9.390 0.389 1.00 96.50 88 THR A CA 1
ATOM 704 C C . THR A 1 88 ? 7.553 -8.126 -0.257 1.00 96.50 88 THR A C 1
ATOM 706 O O . THR A 1 88 ? 8.050 -8.169 -1.387 1.00 96.50 88 THR A O 1
ATOM 709 N N . LEU A 1 89 ? 7.546 -7.001 0.466 1.00 96.81 89 LEU A N 1
ATOM 710 C CA . LEU A 1 89 ? 8.113 -5.742 -0.004 1.00 96.81 89 LEU A CA 1
ATOM 711 C C . LEU A 1 89 ? 9.618 -5.867 -0.224 1.00 96.81 89 LEU A C 1
ATOM 713 O O . LEU A 1 89 ? 10.093 -5.488 -1.288 1.00 96.81 89 LEU A O 1
ATOM 717 N N . ASN A 1 90 ? 10.357 -6.435 0.731 1.00 95.06 90 ASN A N 1
ATOM 718 C CA . ASN A 1 90 ? 11.804 -6.625 0.608 1.00 95.06 90 ASN A CA 1
ATOM 719 C C . ASN A 1 90 ? 12.162 -7.502 -0.598 1.00 95.06 90 ASN A C 1
ATOM 721 O O . ASN A 1 90 ? 13.111 -7.203 -1.312 1.00 95.06 90 ASN A O 1
ATOM 725 N N . SER A 1 91 ? 11.353 -8.523 -0.884 1.00 93.06 91 SER A N 1
ATOM 726 C CA . SER A 1 91 ? 11.539 -9.374 -2.067 1.00 93.06 91 SER A CA 1
ATOM 727 C C . SER A 1 91 ? 11.223 -8.653 -3.388 1.00 93.06 91 SER A C 1
ATOM 729 O O . SER A 1 91 ? 11.702 -9.054 -4.446 1.00 93.06 91 SER A O 1
ATOM 731 N N . SER A 1 92 ? 10.417 -7.586 -3.345 1.00 93.31 92 SER A N 1
ATOM 732 C CA . SER A 1 92 ? 9.988 -6.820 -4.525 1.00 93.31 92 SER A CA 1
ATOM 733 C C . SER A 1 92 ? 10.839 -5.570 -4.778 1.00 93.31 92 SER A C 1
ATOM 735 O O . SER A 1 92 ? 11.024 -5.175 -5.930 1.00 93.31 92 SER A O 1
ATOM 737 N N . ILE A 1 93 ? 11.360 -4.941 -3.719 1.00 93.38 93 ILE A N 1
ATOM 738 C CA . ILE A 1 93 ? 11.968 -3.603 -3.764 1.00 93.38 93 ILE A CA 1
ATOM 739 C C . ILE A 1 93 ? 13.220 -3.561 -4.649 1.00 93.38 93 ILE A C 1
ATOM 741 O O . ILE A 1 93 ? 13.414 -2.593 -5.386 1.00 93.38 93 ILE A O 1
ATOM 745 N N . ASP A 1 94 ? 14.018 -4.631 -4.655 1.00 91.44 94 ASP A N 1
ATOM 746 C CA . ASP A 1 94 ? 15.222 -4.739 -5.487 1.00 91.44 94 ASP A CA 1
ATOM 747 C C . ASP A 1 94 ? 14.864 -4.760 -6.976 1.00 91.44 94 ASP A C 1
ATOM 749 O O . ASP A 1 94 ? 15.449 -4.041 -7.788 1.00 91.44 94 ASP A O 1
ATOM 753 N N . ALA A 1 95 ? 13.827 -5.522 -7.339 1.00 94.25 95 ALA A N 1
ATOM 754 C CA . ALA A 1 95 ? 13.307 -5.539 -8.701 1.00 94.25 95 ALA A CA 1
ATOM 755 C C . ALA A 1 95 ? 12.703 -4.185 -9.095 1.00 94.25 95 ALA A C 1
ATOM 757 O O . ALA A 1 95 ? 12.737 -3.816 -10.270 1.00 94.25 95 ALA A O 1
ATOM 758 N N . TRP A 1 96 ? 12.156 -3.436 -8.133 1.00 97.31 96 TRP A N 1
ATOM 759 C CA . TRP A 1 96 ? 11.616 -2.106 -8.387 1.00 97.31 96 TRP A CA 1
ATOM 760 C C . TRP A 1 96 ? 12.721 -1.092 -8.691 1.00 97.31 96 TRP A C 1
ATOM 762 O O . TRP A 1 96 ? 12.580 -0.358 -9.667 1.00 97.31 96 TRP A O 1
ATOM 772 N N . HIS A 1 97 ? 13.835 -1.091 -7.948 1.00 95.62 97 HIS A N 1
ATOM 773 C CA . HIS A 1 97 ? 14.977 -0.195 -8.199 1.00 95.62 97 HIS A CA 1
ATOM 774 C C . HIS A 1 97 ? 15.495 -0.257 -9.648 1.00 95.62 97 HIS A C 1
ATOM 776 O O . HIS A 1 97 ? 15.962 0.746 -10.182 1.00 95.62 97 HIS A O 1
ATOM 782 N N . ALA A 1 98 ? 15.361 -1.403 -10.320 1.00 95.88 98 ALA A N 1
ATOM 783 C CA . ALA A 1 98 ? 15.759 -1.559 -11.719 1.00 95.88 98 ALA A CA 1
ATOM 784 C C . ALA A 1 98 ? 14.792 -0.916 -12.737 1.00 95.88 98 ALA A C 1
ATOM 786 O O . ALA A 1 98 ? 15.159 -0.730 -13.898 1.00 95.88 98 ALA A O 1
ATOM 787 N N . ILE A 1 99 ? 13.545 -0.620 -12.351 1.00 96.75 99 ILE A N 1
ATOM 788 C CA . ILE A 1 99 ? 12.464 -0.276 -13.294 1.00 96.75 99 ILE A CA 1
ATOM 789 C C . ILE A 1 99 ? 11.722 1.028 -12.979 1.00 96.75 99 ILE A C 1
ATOM 791 O O . ILE A 1 99 ? 10.970 1.508 -13.838 1.00 96.75 99 ILE A O 1
ATOM 795 N N . VAL A 1 100 ? 11.924 1.604 -11.791 1.00 96.94 100 VAL A N 1
ATOM 796 C CA . VAL A 1 100 ? 11.381 2.907 -11.381 1.00 96.94 100 VAL A CA 1
ATOM 797 C C . VAL A 1 100 ? 12.476 3.805 -10.807 1.00 96.94 100 VAL A C 1
ATOM 799 O O . VAL A 1 100 ? 13.450 3.309 -10.254 1.00 96.94 100 VAL A O 1
ATOM 802 N N . PRO A 1 101 ? 12.327 5.135 -10.898 1.00 95.88 101 PRO A N 1
ATOM 803 C CA . PRO A 1 101 ? 13.284 6.053 -10.297 1.00 95.88 101 PRO A CA 1
ATOM 804 C C . PRO A 1 101 ? 13.251 5.988 -8.763 1.00 95.88 101 PRO A C 1
ATOM 806 O O . PRO A 1 101 ? 12.179 5.872 -8.167 1.00 95.88 101 PRO A O 1
ATOM 809 N N . ASP A 1 102 ? 14.404 6.197 -8.121 1.00 96.00 102 ASP A N 1
ATOM 810 C CA . ASP A 1 102 ? 14.555 6.139 -6.655 1.00 96.00 102 ASP A CA 1
ATOM 811 C C . ASP A 1 102 ? 13.592 7.060 -5.899 1.00 96.00 102 ASP A C 1
ATOM 813 O O . ASP A 1 102 ? 13.163 6.743 -4.790 1.00 96.00 102 ASP A O 1
ATOM 817 N N . ARG A 1 103 ? 13.173 8.175 -6.515 1.00 96.31 103 ARG A N 1
ATOM 818 C CA . ARG A 1 103 ? 12.150 9.073 -5.950 1.00 96.31 103 ARG A CA 1
ATOM 819 C C . ARG A 1 103 ? 10.831 8.356 -5.643 1.00 96.31 103 ARG A C 1
ATOM 821 O O . ARG A 1 103 ? 10.164 8.717 -4.679 1.00 96.31 103 ARG A O 1
ATOM 828 N N . PHE A 1 104 ? 10.448 7.364 -6.453 1.00 97.44 104 PHE A N 1
ATOM 829 C CA . PHE A 1 104 ? 9.247 6.567 -6.214 1.00 97.44 104 PHE A CA 1
ATOM 830 C C . PHE A 1 104 ? 9.449 5.658 -5.006 1.00 97.44 104 PHE A C 1
ATOM 832 O O . PHE A 1 104 ? 8.594 5.631 -4.131 1.00 97.44 104 PHE A O 1
ATOM 839 N N . ILE A 1 105 ? 10.592 4.972 -4.922 1.00 97.19 105 ILE A N 1
ATOM 840 C CA . ILE A 1 105 ? 10.925 4.091 -3.796 1.00 97.19 105 ILE A CA 1
ATOM 841 C C . ILE A 1 105 ? 10.966 4.876 -2.484 1.00 97.19 105 ILE A C 1
ATOM 843 O O . ILE A 1 105 ? 10.348 4.478 -1.497 1.00 97.19 105 ILE A O 1
ATOM 847 N N . ALA A 1 106 ? 11.653 6.020 -2.486 1.00 97.31 106 ALA A N 1
ATOM 848 C CA . ALA A 1 106 ? 11.737 6.909 -1.336 1.00 97.31 106 ALA A CA 1
ATOM 849 C C . ALA A 1 106 ? 10.345 7.365 -0.886 1.00 97.31 106 ALA A C 1
ATOM 851 O O . ALA A 1 106 ? 10.022 7.254 0.293 1.00 97.31 106 ALA A O 1
ATOM 852 N N . TRP A 1 107 ? 9.495 7.805 -1.821 1.00 97.62 107 TRP A N 1
ATOM 853 C CA . TRP A 1 107 ? 8.113 8.172 -1.520 1.00 97.62 107 TRP A CA 1
ATOM 854 C C . TRP A 1 107 ? 7.292 6.988 -0.997 1.00 97.62 107 TRP A C 1
ATOM 856 O O . TRP A 1 107 ? 6.620 7.125 0.022 1.00 97.62 107 TRP A O 1
ATOM 866 N N . PHE A 1 108 ? 7.368 5.821 -1.639 1.00 97.69 108 PHE A N 1
ATOM 867 C CA . PHE A 1 108 ? 6.595 4.646 -1.246 1.00 97.69 108 PHE A CA 1
ATOM 868 C C . PHE A 1 108 ? 6.917 4.229 0.195 1.00 97.69 108 PHE A C 1
ATOM 870 O O . PHE A 1 108 ? 6.015 3.945 0.977 1.00 97.69 108 PHE A O 1
ATOM 877 N N . ARG A 1 109 ? 8.191 4.315 0.600 1.00 97.12 109 ARG A N 1
ATOM 878 C CA . ARG A 1 109 ? 8.600 4.091 1.996 1.00 97.12 109 ARG A CA 1
ATOM 879 C C . ARG A 1 109 ? 7.912 5.038 2.984 1.00 97.12 109 ARG A C 1
ATOM 881 O O . ARG A 1 109 ? 7.592 4.617 4.090 1.00 97.12 109 ARG A O 1
ATOM 888 N N . THR A 1 110 ? 7.629 6.284 2.595 1.00 96.88 110 THR A N 1
ATOM 889 C CA . THR A 1 110 ? 6.934 7.248 3.473 1.00 96.88 110 THR A CA 1
ATOM 890 C C . THR A 1 110 ? 5.464 6.909 3.721 1.00 96.88 110 THR A C 1
ATOM 892 O O . THR A 1 110 ? 4.914 7.333 4.735 1.00 96.88 110 THR A O 1
ATOM 895 N N . VAL A 1 111 ? 4.827 6.144 2.827 1.00 96.00 111 VAL A N 1
ATOM 896 C CA . VAL A 1 111 ? 3.407 5.765 2.936 1.00 96.00 111 VAL A CA 1
ATOM 897 C C . VAL A 1 111 ? 3.203 4.368 3.529 1.00 96.00 111 VAL A C 1
ATOM 899 O O . VAL A 1 111 ? 2.064 3.998 3.799 1.00 96.00 111 VAL A O 1
ATOM 902 N N . ILE A 1 112 ? 4.276 3.614 3.807 1.00 97.06 112 ILE A N 1
ATOM 903 C CA . ILE A 1 112 ? 4.194 2.290 4.454 1.00 97.06 112 ILE A CA 1
ATOM 904 C C . ILE A 1 112 ? 3.398 2.337 5.767 1.00 97.06 112 ILE A C 1
ATOM 906 O O . ILE A 1 112 ? 2.459 1.555 5.884 1.00 97.06 112 ILE A O 1
ATOM 910 N N . PRO A 1 113 ? 3.664 3.251 6.727 1.00 95.88 113 PRO A N 1
ATOM 911 C CA . PRO A 1 113 ? 2.901 3.274 7.979 1.00 95.88 113 PRO A CA 1
ATOM 912 C C . PRO A 1 113 ? 1.392 3.459 7.763 1.00 95.88 113 PRO A C 1
ATOM 914 O O . PRO A 1 113 ? 0.574 2.926 8.511 1.00 95.88 113 PRO A O 1
ATOM 917 N N . GLU A 1 114 ? 1.007 4.199 6.721 1.00 94.31 114 GLU A N 1
ATOM 918 C CA . GLU A 1 114 ? -0.394 4.393 6.351 1.00 94.31 114 GLU A CA 1
ATOM 919 C C . GLU A 1 114 ? -0.992 3.122 5.730 1.00 94.31 114 GLU A C 1
ATOM 921 O O . GLU A 1 114 ? -2.114 2.757 6.070 1.00 94.31 114 GLU A O 1
ATOM 926 N N . ILE A 1 115 ? -0.247 2.406 4.880 1.00 96.75 115 ILE A N 1
ATOM 927 C CA . ILE A 1 115 ? -0.683 1.113 4.329 1.00 96.75 115 ILE A CA 1
ATOM 928 C C . ILE A 1 115 ? -0.937 0.107 5.458 1.00 96.75 115 ILE A C 1
ATOM 930 O O . ILE A 1 115 ? -2.021 -0.476 5.524 1.00 96.75 115 ILE A O 1
ATOM 934 N N . LEU A 1 116 ? 0.035 -0.054 6.363 1.00 96.75 116 LEU A N 1
ATOM 935 C CA . LEU A 1 116 ? -0.045 -1.011 7.470 1.00 96.75 116 LEU A CA 1
ATOM 936 C C . LEU A 1 116 ? -1.258 -0.735 8.370 1.00 96.75 116 LEU A C 1
ATOM 938 O O . LEU A 1 116 ? -1.994 -1.650 8.727 1.00 96.75 116 LEU A O 1
ATOM 942 N N . SER A 1 117 ? -1.516 0.540 8.669 1.00 94.56 117 SER A N 1
ATOM 943 C CA . SER A 1 117 ? -2.585 0.939 9.591 1.00 94.56 117 SER A CA 1
ATOM 944 C C . SER A 1 117 ? -3.982 1.048 8.974 1.00 94.56 117 SER A C 1
ATOM 946 O O . SER A 1 117 ? -4.950 1.066 9.733 1.00 94.56 117 SER A O 1
ATOM 948 N N . SER A 1 118 ? -4.116 1.141 7.643 1.00 95.25 118 SER A N 1
ATOM 949 C CA . SER A 1 118 ? -5.402 1.494 7.007 1.00 95.25 118 SER A CA 1
ATOM 950 C C . SER A 1 118 ? -5.762 0.727 5.726 1.00 95.25 118 SER A C 1
ATOM 952 O O . SER A 1 118 ? -6.820 0.987 5.149 1.00 95.25 118 SER A O 1
ATOM 954 N N . MET A 1 119 ? -4.913 -0.186 5.239 1.00 96.94 119 MET A N 1
ATOM 955 C CA . MET A 1 119 ? -5.122 -0.835 3.932 1.00 96.94 119 MET A CA 1
ATOM 956 C C . MET A 1 119 ? -4.912 -2.350 3.905 1.00 96.94 119 MET A C 1
ATOM 958 O O . MET A 1 119 ? -5.455 -2.990 3.003 1.00 96.94 119 MET A O 1
ATOM 962 N N . LEU A 1 120 ? -4.154 -2.922 4.847 1.00 97.50 120 LEU A N 1
ATOM 963 C CA . LEU A 1 120 ? -3.934 -4.373 4.900 1.00 97.50 120 LEU A CA 1
ATOM 964 C C . LEU A 1 120 ? -5.247 -5.156 5.015 1.00 97.50 120 LEU A C 1
ATOM 966 O O . LEU A 1 120 ? -6.240 -4.642 5.542 1.00 97.50 120 LEU A O 1
ATOM 970 N N . ALA A 1 121 ? -5.229 -6.418 4.575 1.00 97.06 121 ALA A N 1
ATOM 971 C CA . ALA A 1 121 ? -6.394 -7.300 4.611 1.00 97.06 121 ALA A CA 1
ATOM 972 C C . ALA A 1 121 ? -7.071 -7.353 5.999 1.00 97.06 121 ALA A C 1
ATOM 974 O O . ALA A 1 121 ? -8.254 -7.022 6.068 1.00 97.06 121 ALA A O 1
ATOM 975 N N . PRO A 1 122 ? -6.361 -7.555 7.131 1.00 97.12 122 PRO A N 1
ATOM 976 C CA . PRO A 1 122 ? -7.014 -7.607 8.442 1.00 97.12 122 PRO A CA 1
ATOM 977 C C . PRO A 1 122 ? -7.651 -6.280 8.874 1.00 97.12 122 PRO A C 1
ATOM 979 O O . PRO A 1 122 ? -8.555 -6.260 9.710 1.00 97.12 122 PRO A O 1
ATOM 982 N N . VAL A 1 123 ? -7.165 -5.142 8.364 1.00 95.94 123 VAL A N 1
ATOM 983 C CA . VAL A 1 123 ? -7.765 -3.831 8.654 1.00 95.94 123 VAL A CA 1
ATOM 984 C C . VAL A 1 123 ? -9.070 -3.677 7.880 1.00 95.94 123 VAL A C 1
ATOM 986 O O . VAL A 1 123 ? -10.066 -3.219 8.439 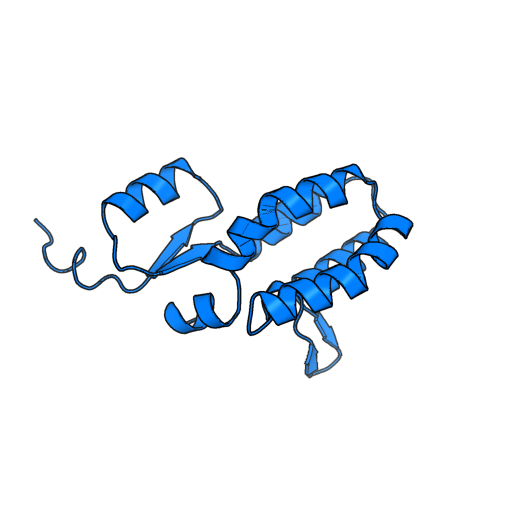1.00 95.94 123 VAL A O 1
ATOM 989 N N . ARG A 1 124 ? -9.076 -4.099 6.613 1.00 95.56 124 ARG A N 1
ATOM 990 C CA . ARG A 1 124 ? -10.266 -4.102 5.755 1.00 95.56 124 ARG A CA 1
ATOM 991 C C . ARG A 1 124 ? -11.336 -5.057 6.273 1.00 95.56 124 ARG A C 1
ATOM 993 O O . ARG A 1 124 ? -12.470 -4.627 6.448 1.00 95.56 124 ARG A O 1
ATOM 1000 N N . GLU A 1 125 ? -10.953 -6.264 6.674 1.00 95.62 125 GLU A N 1
ATOM 1001 C CA . GLU A 1 125 ? -11.863 -7.248 7.270 1.00 95.62 125 GLU A CA 1
ATOM 1002 C C . GLU A 1 125 ? -12.531 -6.714 8.544 1.00 95.62 125 GLU A C 1
ATOM 1004 O O . GLU A 1 125 ? -13.747 -6.812 8.704 1.00 95.62 125 GLU A O 1
ATOM 1009 N N . LYS A 1 126 ? -11.768 -6.059 9.433 1.00 93.50 126 LYS A N 1
ATOM 1010 C CA . LYS A 1 126 ? -12.325 -5.397 10.631 1.00 93.50 126 LYS A CA 1
ATOM 1011 C C . LYS A 1 126 ? -13.297 -4.265 10.292 1.00 93.50 126 LYS A C 1
ATOM 1013 O O . LYS A 1 126 ? -14.157 -3.944 11.109 1.00 93.50 126 LYS A O 1
ATOM 1018 N N . ALA A 1 127 ? -13.152 -3.651 9.120 1.00 92.12 127 ALA A N 1
ATOM 1019 C CA . ALA A 1 127 ? -14.071 -2.648 8.595 1.00 92.12 127 ALA A CA 1
ATOM 1020 C C . ALA A 1 127 ? -15.253 -3.247 7.804 1.00 92.12 127 ALA A C 1
ATOM 1022 O O . ALA A 1 127 ? -16.132 -2.492 7.389 1.00 92.12 127 ALA A O 1
ATOM 1023 N N . GLY A 1 128 ? -15.295 -4.573 7.618 1.00 91.62 128 GLY A N 1
ATOM 1024 C CA . GLY A 1 128 ? -16.325 -5.277 6.851 1.00 91.62 128 GLY A CA 1
ATOM 1025 C C . GLY A 1 128 ? -16.140 -5.214 5.330 1.00 91.62 128 GLY A C 1
ATOM 1026 O O . GLY A 1 128 ? -17.141 -5.233 4.612 1.00 91.62 128 GLY A O 1
ATOM 1027 N N . LEU A 1 129 ? -14.895 -5.088 4.853 1.00 86.12 129 LEU A N 1
ATOM 1028 C CA . LEU A 1 129 ? -14.506 -5.000 3.438 1.00 86.12 129 LEU A CA 1
ATOM 1029 C C . LEU A 1 129 ? -13.715 -6.218 2.963 1.00 86.12 129 LEU A C 1
ATOM 1031 O O . LEU A 1 129 ? -12.958 -6.777 3.786 1.00 86.12 129 LEU A O 1
#

Foldseek 3Di:
DPPPCQVPAQADEDCPPPVVVVVCCVRNVNHQYAYDPVSVLVVLVVLQPPFDPVLSVVVSCQAAWDDDPNDTDGHLLADPAPVSSVVSCVVCVVVNVVGGPVSSVVVVVVCSVVSRRHRHPVSVVSNVD

Sequence (129 aa):
KLPLLEDNLIAFGTDGEKALYNQFRKKFKIAVHVRCIGHFRENCKTHLKGVSLKNQNKILNDIFGKNIEDTYYGGLIDCESEDIFTATLNSSIDAWHAIVPDRFIAWFRTVIPEILSSMLAPVREKAGL

pLDDT: mean 92.73, std 9.57, range [45.22, 98.25]